Protein AF-X0UIT4-F1 (afdb_monomer)

Radius of gyration: 17.47 Å; Cα contacts (8 Å, |Δi|>4): 47; chains: 1; bounding box: 40×30×47 Å

Foldseek 3Di:
DVVVVVVVVVVVVVVVVLVVQLVVLVVCCVVVVPDSVCSCVPVSVCVVCVVLVVQLCCCCPPVVHNVSSVCSVVVVVVVVVVVQVVVQVVVVPHRPVVVDDPVCVVVVVVVVVVVVVVVVVVVVD

InterPro domains:
  IPR004837 Sodium/calcium exchanger membrane region [PF01699] (4-121)
  IPR044880 NCX, central ion-binding domain superfamily [G3DSA:1.20.1420.30] (34-124)

Secondary structure (DSSP, 8-state):
-HHHHHHHHHHHHHHHHHHHHHHHHHHHHHHH---HHHIIIIIIHHHHHHHHHHHHHHHHHTS--HHHHHHHHHHHHHHHHHHHHHHHHHH-SS-HHHHS-GGGHHHHHHHHHHHHHHHHHHHT-

Organism: NCBI:txid412755

Mean predicted aligned error: 6.7 Å

Solvent-accessible surface area (backbone atoms only — not comparable to full-atom values): 6988 Å² total; per-residue (Å²): 112,72,65,60,52,53,51,52,52,52,52,52,48,51,54,53,50,53,55,50,51,55,53,48,42,52,54,48,20,71,75,66,75,46,54,62,66,56,37,49,62,50,55,48,45,48,64,67,43,47,62,56,51,52,51,32,50,41,23,45,75,74,66,65,31,61,67,58,22,50,49,51,57,57,47,50,55,55,50,56,54,48,50,52,55,49,49,26,63,72,68,68,78,55,59,62,77,76,72,53,63,76,81,51,52,61,60,54,51,52,51,52,52,54,50,50,51,56,53,50,58,62,71,74,109

pLDDT: mean 86.06, std 5.6, range 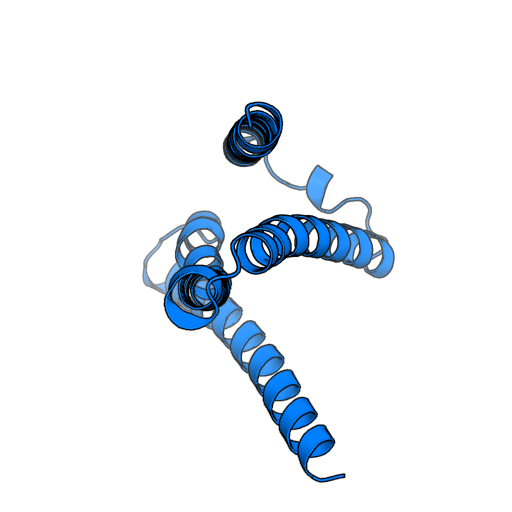[58.72, 94.94]

Sequence (125 aa):
MFVWLKFLICGASILYVGYRLSYYGDVISEKTNLSRGLIGFVFLSLATTLPEMVTSVSAITIVQSPDLAAGNIFGSIVMNIMFIALLDLIQGRGSLLHTIKTSHILYGGLGIIAMAIATFSIMLR

Structure (mmCIF, N/CA/C/O backbone):
data_AF-X0UIT4-F1
#
_entry.id   AF-X0UIT4-F1
#
loop_
_atom_site.group_PDB
_atom_site.id
_atom_site.type_symbol
_atom_site.label_atom_id
_atom_site.label_alt_id
_atom_site.label_comp_id
_atom_site.label_asym_id
_atom_site.label_entity_id
_atom_site.label_seq_id
_atom_site.pdbx_PDB_ins_code
_atom_site.Cartn_x
_atom_site.Cartn_y
_atom_site.Cartn_z
_atom_site.occupancy
_atom_site.B_iso_or_equiv
_atom_site.auth_seq_id
_atom_site.auth_comp_id
_atom_site.auth_asym_id
_atom_site.auth_atom_id
_atom_site.pdbx_PDB_model_num
ATOM 1 N N . MET A 1 1 ? -15.909 -6.807 -27.165 1.00 67.31 1 MET A N 1
ATOM 2 C CA . MET A 1 1 ? -16.983 -7.192 -26.218 1.00 67.31 1 MET A CA 1
ATOM 3 C C . MET A 1 1 ? -16.482 -8.132 -25.113 1.00 67.31 1 MET A C 1
ATOM 5 O O . MET A 1 1 ? -16.537 -7.760 -23.952 1.00 67.31 1 MET A O 1
ATOM 9 N N . PHE A 1 2 ? -15.925 -9.306 -25.445 1.00 84.25 2 PHE A N 1
ATOM 10 C CA . PHE A 1 2 ? -15.543 -10.341 -24.461 1.00 84.25 2 PHE A CA 1
ATOM 11 C C . PHE A 1 2 ? -14.431 -9.930 -23.473 1.00 84.25 2 PHE A C 1
ATOM 13 O O . PHE A 1 2 ? -14.434 -10.354 -22.322 1.00 84.25 2 PHE A O 1
ATOM 20 N N . VAL A 1 3 ? -13.488 -9.085 -23.907 1.00 91.81 3 VAL A N 1
ATOM 21 C CA . VAL A 1 3 ? -12.386 -8.584 -23.060 1.00 91.81 3 VAL A CA 1
ATOM 22 C C . VAL A 1 3 ? -12.897 -7.632 -21.978 1.00 91.81 3 VAL A C 1
ATOM 24 O O . VAL A 1 3 ? -12.528 -7.777 -20.820 1.00 91.81 3 VAL A O 1
ATOM 27 N N . TRP A 1 4 ? -13.808 -6.722 -22.331 1.00 92.94 4 TRP A N 1
ATOM 28 C CA . TRP A 1 4 ? -14.450 -5.815 -21.376 1.00 92.94 4 TRP A CA 1
ATOM 29 C C . TRP A 1 4 ? -15.239 -6.572 -20.308 1.00 92.94 4 TRP A C 1
ATOM 31 O O . TRP A 1 4 ? -15.170 -6.227 -19.134 1.00 92.94 4 TRP A O 1
ATOM 41 N N . LEU A 1 5 ? -15.925 -7.652 -20.694 1.00 93.88 5 LEU A N 1
ATOM 42 C CA . LEU A 1 5 ? -16.632 -8.504 -19.740 1.00 93.88 5 LEU A CA 1
ATOM 43 C C . LEU A 1 5 ? -15.664 -9.199 -18.769 1.00 93.88 5 LEU A C 1
ATOM 45 O O . LEU A 1 5 ? -15.893 -9.177 -17.564 1.00 93.88 5 LEU A O 1
ATOM 49 N N . LYS A 1 6 ? -14.554 -9.761 -19.271 1.00 92.31 6 LYS A N 1
ATOM 50 C CA . LYS A 1 6 ? -13.498 -10.345 -18.422 1.00 92.31 6 LYS A CA 1
ATOM 51 C C . LYS A 1 6 ? -12.908 -9.309 -17.461 1.00 92.31 6 LYS A C 1
ATOM 53 O O . LYS A 1 6 ? -12.743 -9.605 -16.283 1.00 92.31 6 LYS A O 1
ATOM 58 N N . PHE A 1 7 ? -12.651 -8.095 -17.947 1.00 85.81 7 PHE A N 1
ATOM 59 C CA . PHE A 1 7 ? -12.152 -6.989 -17.133 1.00 85.81 7 PHE A CA 1
ATOM 60 C C . PHE A 1 7 ? -13.124 -6.623 -16.002 1.00 85.81 7 PHE A C 1
ATOM 62 O O . PHE A 1 7 ? -12.710 -6.529 -14.849 1.00 85.81 7 PHE A O 1
ATOM 69 N N . LEU A 1 8 ? -14.422 -6.502 -16.304 1.00 92.94 8 LEU A N 1
ATOM 70 C CA . LEU A 1 8 ? -15.456 -6.231 -15.299 1.00 92.94 8 LEU A CA 1
ATOM 71 C C . LEU A 1 8 ? -15.551 -7.342 -14.249 1.00 92.94 8 LEU A C 1
ATOM 73 O O . LEU A 1 8 ? -15.655 -7.044 -13.061 1.00 92.94 8 LEU A O 1
ATOM 77 N N . ILE A 1 9 ? -15.468 -8.611 -14.660 1.00 94.94 9 ILE A N 1
ATOM 78 C CA . ILE A 1 9 ? -15.478 -9.752 -13.733 1.00 94.94 9 ILE A CA 1
ATOM 79 C C . ILE A 1 9 ? -14.254 -9.711 -12.812 1.00 94.94 9 ILE A C 1
ATOM 81 O O . ILE A 1 9 ? -14.400 -9.878 -11.601 1.00 94.94 9 ILE A O 1
ATOM 85 N N . CYS A 1 10 ? -13.060 -9.448 -13.349 1.00 88.19 10 CYS A N 1
ATOM 86 C CA . CYS A 1 10 ? -11.851 -9.306 -12.538 1.00 88.19 10 CYS A CA 1
ATOM 87 C C . CYS A 1 10 ? -11.974 -8.140 -11.549 1.00 88.19 10 CYS A C 1
ATOM 89 O O . CYS A 1 10 ? -11.711 -8.327 -10.363 1.00 88.19 10 CYS A O 1
ATOM 91 N N . GLY A 1 11 ? -12.443 -6.974 -12.004 1.00 86.75 11 GLY A N 1
ATOM 92 C CA . GLY A 1 11 ? -12.664 -5.809 -11.146 1.00 86.75 11 GLY A CA 1
ATOM 93 C C . GLY A 1 11 ? -13.656 -6.091 -10.015 1.00 86.75 11 GLY A C 1
ATOM 94 O O . GLY A 1 11 ? -13.345 -5.859 -8.849 1.00 86.75 11 GLY A O 1
ATOM 95 N N . ALA A 1 12 ? -14.815 -6.674 -10.333 1.00 91.06 12 ALA A N 1
ATOM 96 C CA . ALA A 1 12 ? -15.811 -7.068 -9.335 1.00 91.06 12 ALA A CA 1
ATOM 97 C C . ALA A 1 12 ? -15.251 -8.085 -8.325 1.00 91.06 12 ALA A C 1
ATOM 99 O O . ALA A 1 12 ? -15.512 -7.982 -7.126 1.00 91.06 12 ALA A O 1
ATOM 100 N N . SER A 1 13 ? -14.440 -9.035 -8.796 1.00 90.50 13 SER A N 1
ATOM 101 C CA . SER A 1 13 ? -13.799 -10.032 -7.934 1.00 90.50 13 SER A CA 1
ATOM 102 C C . SER A 1 13 ? -12.807 -9.387 -6.964 1.00 90.50 13 SER A C 1
ATOM 104 O O . SER A 1 13 ? -12.819 -9.721 -5.782 1.00 90.50 13 SER A O 1
ATOM 106 N N . ILE A 1 14 ? -11.995 -8.431 -7.429 1.00 87.19 14 ILE A N 1
ATOM 107 C CA . ILE A 1 14 ? -11.044 -7.689 -6.583 1.00 87.19 14 ILE A CA 1
ATOM 108 C C . ILE A 1 14 ? -11.790 -6.921 -5.488 1.00 87.19 14 ILE A C 1
ATOM 110 O O . ILE A 1 14 ? -11.408 -7.004 -4.322 1.00 87.19 14 ILE A O 1
ATOM 114 N N . LEU A 1 15 ? -12.886 -6.237 -5.836 1.00 86.12 15 LEU A N 1
ATOM 115 C CA . LEU A 1 15 ? -13.711 -5.518 -4.860 1.00 86.12 15 LEU A CA 1
ATOM 116 C C . LEU A 1 15 ? -14.289 -6.464 -3.798 1.00 86.12 15 LEU A C 1
ATOM 118 O O . LEU A 1 15 ? -14.200 -6.189 -2.600 1.00 86.12 15 LEU A O 1
ATOM 122 N N . TYR A 1 16 ? -14.840 -7.602 -4.225 1.00 90.19 16 TYR A N 1
ATOM 123 C CA . TYR A 1 16 ? -15.407 -8.597 -3.316 1.00 90.19 16 TYR A CA 1
ATOM 124 C C . TYR A 1 16 ? -14.351 -9.208 -2.384 1.00 90.19 16 TYR A C 1
ATOM 126 O O . TYR A 1 16 ? -14.567 -9.311 -1.173 1.00 90.19 16 TYR A O 1
ATOM 134 N N . VAL A 1 17 ? -13.194 -9.590 -2.931 1.00 89.31 17 VAL A N 1
ATOM 135 C CA . VAL A 1 17 ? -12.082 -10.148 -2.151 1.00 89.31 17 VAL A CA 1
ATOM 136 C C . VAL A 1 17 ? -11.541 -9.111 -1.171 1.00 89.31 17 VAL A C 1
ATOM 138 O O . VAL A 1 17 ? -11.342 -9.450 -0.007 1.00 89.31 17 VAL A O 1
ATOM 141 N N . GLY A 1 18 ? -11.382 -7.853 -1.593 1.00 85.25 18 GLY A N 1
ATOM 142 C CA . GLY A 1 18 ? -10.949 -6.758 -0.722 1.00 85.25 18 GLY A CA 1
ATOM 143 C C . GLY A 1 18 ? -11.873 -6.571 0.483 1.00 85.25 18 GLY A C 1
ATOM 144 O O . GLY A 1 18 ? -11.404 -6.522 1.619 1.00 85.25 18 GLY A O 1
ATOM 145 N N . TYR A 1 19 ? -13.192 -6.576 0.266 1.00 87.69 19 TYR A N 1
ATOM 146 C CA . TYR A 1 19 ? -14.173 -6.520 1.355 1.00 87.69 19 TYR A CA 1
ATOM 147 C C . TYR A 1 19 ? -14.044 -7.706 2.327 1.00 87.69 19 TYR A C 1
ATOM 149 O O . TYR A 1 19 ? -13.998 -7.521 3.547 1.00 87.69 19 TYR A O 1
ATOM 157 N N . ARG A 1 20 ? -13.957 -8.935 1.799 1.00 90.00 20 ARG A N 1
ATOM 158 C CA . ARG A 1 20 ? -13.819 -10.147 2.625 1.00 90.00 20 ARG A CA 1
ATOM 159 C C . ARG A 1 20 ? -12.514 -10.159 3.413 1.00 90.00 20 ARG A C 1
ATOM 161 O O . ARG A 1 20 ? -12.504 -10.639 4.542 1.00 90.00 20 ARG A O 1
ATOM 168 N N . LEU A 1 21 ? -11.437 -9.638 2.837 1.00 87.31 21 LEU A N 1
ATOM 169 C CA . LEU A 1 21 ? -10.127 -9.585 3.469 1.00 87.31 21 LEU A CA 1
ATOM 170 C C . LEU A 1 21 ? -10.138 -8.686 4.711 1.00 87.31 21 LEU A C 1
ATOM 172 O O . LEU A 1 21 ? -9.679 -9.119 5.768 1.00 87.31 21 LEU A O 1
ATOM 176 N N . SER A 1 22 ? -10.745 -7.499 4.620 1.00 87.00 22 SER A N 1
ATOM 177 C CA . SER A 1 22 ? -10.947 -6.622 5.782 1.00 87.00 22 SER A CA 1
ATOM 178 C C . SER A 1 22 ? -11.799 -7.296 6.861 1.00 87.00 22 SER A C 1
ATOM 180 O O . SER A 1 22 ? -11.424 -7.291 8.031 1.00 87.00 22 SER A O 1
ATOM 182 N N . TYR A 1 23 ? -12.894 -7.960 6.466 1.00 88.19 23 TYR A N 1
ATOM 183 C CA . TYR A 1 23 ? -13.751 -8.700 7.399 1.00 88.19 23 TYR A CA 1
ATOM 184 C C . TYR A 1 23 ? -12.994 -9.815 8.135 1.00 88.19 23 TYR A C 1
ATOM 186 O O . TYR A 1 23 ? -13.106 -9.956 9.351 1.00 88.19 23 TYR A O 1
ATOM 194 N N . TYR A 1 24 ? -12.193 -10.609 7.421 1.00 88.56 24 TYR A N 1
ATOM 195 C CA . TYR A 1 24 ? -11.384 -11.644 8.062 1.00 88.56 24 TYR A CA 1
ATOM 196 C C . TYR A 1 24 ? -10.296 -11.057 8.959 1.00 88.56 24 TYR A C 1
ATOM 198 O O . TYR A 1 24 ? -10.004 -11.650 9.995 1.00 88.56 24 TYR A O 1
ATOM 206 N N . GLY A 1 25 ? -9.736 -9.897 8.609 1.00 86.94 25 GLY A N 1
ATOM 207 C CA . GLY A 1 25 ? -8.825 -9.163 9.482 1.00 86.94 25 GLY A CA 1
ATOM 208 C C . GLY A 1 25 ? -9.456 -8.853 10.842 1.00 86.94 25 GLY A C 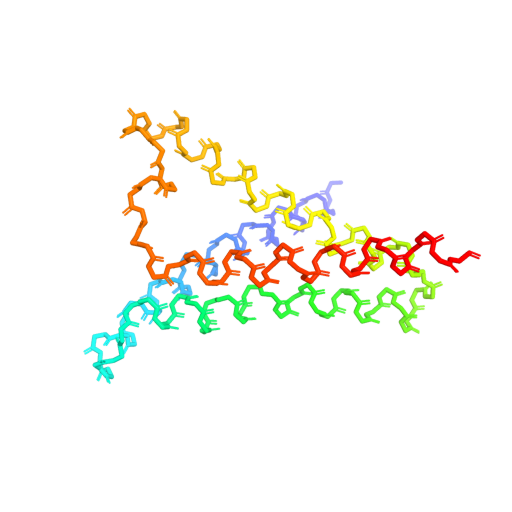1
ATOM 209 O O . GLY A 1 25 ? -8.859 -9.148 11.880 1.00 86.94 25 GLY A O 1
ATOM 210 N N . ASP A 1 26 ? -10.694 -8.358 10.851 1.00 86.44 26 ASP A N 1
ATOM 211 C CA . ASP A 1 26 ? -11.431 -8.101 12.093 1.00 86.44 26 ASP A CA 1
ATOM 212 C C . ASP A 1 26 ? -11.677 -9.387 12.897 1.00 86.44 26 ASP A C 1
ATOM 214 O O . ASP A 1 26 ? -11.408 -9.429 14.099 1.00 86.44 26 ASP A O 1
ATOM 218 N N . VAL A 1 27 ? -12.093 -10.473 12.236 1.00 88.88 27 VAL A N 1
ATOM 219 C CA . VAL A 1 27 ? -12.302 -11.778 12.895 1.00 88.88 27 VAL A CA 1
ATOM 220 C C . VAL A 1 27 ? -11.002 -12.324 13.498 1.00 88.88 27 VAL A C 1
ATOM 222 O O . VAL A 1 27 ? -11.016 -12.904 14.586 1.00 88.88 27 VAL A O 1
ATOM 225 N N . ILE A 1 28 ? -9.866 -12.153 12.815 1.00 88.06 28 ILE A N 1
ATOM 226 C CA . ILE A 1 28 ? -8.555 -12.560 13.336 1.00 88.06 28 ILE A CA 1
ATOM 227 C C . ILE A 1 28 ? -8.197 -11.716 14.562 1.00 88.06 28 ILE A C 1
ATOM 229 O O . ILE A 1 28 ? -7.727 -12.283 15.549 1.00 88.06 28 ILE A O 1
ATOM 233 N N . SER A 1 29 ? -8.462 -10.405 14.541 1.00 89.00 29 SER A N 1
ATOM 234 C CA . SER A 1 29 ? -8.235 -9.508 15.686 1.00 89.00 29 SER A CA 1
ATOM 235 C C . SER A 1 29 ? -8.940 -10.021 16.935 1.00 89.00 29 SER A C 1
ATOM 237 O O . SER A 1 29 ? -8.321 -10.163 17.988 1.00 89.00 29 SER A O 1
ATOM 239 N N . GLU A 1 30 ? -10.217 -10.371 16.790 1.00 88.69 30 GLU A N 1
ATOM 240 C CA . GLU A 1 30 ? -11.060 -10.836 17.891 1.00 88.69 30 GLU A CA 1
ATOM 241 C C . GLU A 1 30 ? -10.616 -12.196 18.434 1.00 88.69 30 GLU A C 1
ATOM 243 O O . GLU A 1 30 ? -10.630 -12.413 19.643 1.00 88.69 30 GLU A O 1
ATOM 248 N N . LYS A 1 31 ? -10.171 -13.108 17.562 1.00 90.38 31 LYS A N 1
ATOM 249 C CA . LYS A 1 31 ? -9.751 -14.456 17.977 1.00 90.38 31 LYS A CA 1
ATOM 250 C C . LYS A 1 31 ? -8.337 -14.524 18.549 1.00 90.38 31 LYS A C 1
ATOM 252 O O . LYS A 1 31 ? -8.047 -15.436 19.317 1.00 90.38 31 LYS A O 1
ATOM 257 N N . THR A 1 32 ? -7.450 -13.613 18.155 1.00 87.12 32 THR A N 1
ATOM 258 C CA . THR A 1 32 ? -6.018 -13.664 18.511 1.00 87.12 32 THR A CA 1
ATOM 259 C C . THR A 1 32 ? -5.606 -12.621 19.550 1.00 87.12 32 THR A C 1
ATOM 261 O O . THR A 1 32 ? -4.444 -12.602 19.948 1.00 87.12 32 THR A O 1
ATOM 264 N N . ASN A 1 33 ? -6.528 -11.754 19.995 1.00 85.38 33 ASN A N 1
ATOM 265 C CA . ASN A 1 33 ? -6.246 -10.569 20.821 1.00 85.38 33 ASN A CA 1
ATOM 266 C C . ASN A 1 33 ? -5.218 -9.594 20.204 1.00 85.38 33 ASN A C 1
ATOM 268 O O . ASN A 1 33 ? -4.722 -8.693 20.882 1.00 85.38 33 ASN A O 1
ATOM 272 N N . LEU A 1 34 ? -4.897 -9.735 18.913 1.00 86.50 34 LEU A N 1
ATOM 273 C CA . LEU A 1 34 ? -4.089 -8.757 18.189 1.00 86.50 34 LEU A CA 1
ATOM 274 C C . LEU A 1 34 ? -4.902 -7.483 17.970 1.00 86.50 34 LEU A C 1
ATOM 276 O O . LEU A 1 34 ? -6.098 -7.537 17.686 1.00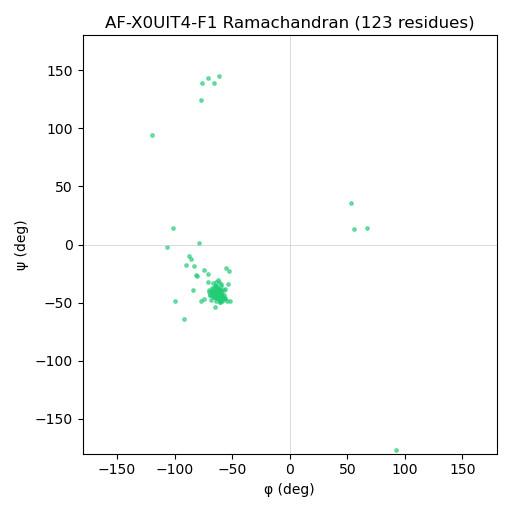 86.50 34 LEU A O 1
ATOM 280 N N . SER A 1 35 ? -4.253 -6.320 18.051 1.00 84.75 35 SER A N 1
ATOM 281 C CA . SER A 1 35 ? -4.942 -5.054 17.805 1.00 84.75 35 SER A CA 1
ATOM 282 C C . SER A 1 35 ? -5.386 -4.949 16.341 1.00 84.75 35 SER A C 1
ATOM 284 O O . SER A 1 35 ? -4.627 -5.270 15.423 1.00 84.75 35 SER A O 1
ATOM 286 N N . ARG A 1 36 ? -6.599 -4.427 16.105 1.00 82.44 36 ARG A N 1
ATOM 287 C CA . ARG A 1 36 ? -7.099 -4.138 14.746 1.00 82.44 36 ARG A CA 1
ATOM 288 C C . ARG A 1 36 ? -6.129 -3.251 13.959 1.00 82.44 36 ARG A C 1
ATOM 290 O O . ARG A 1 36 ? -5.959 -3.433 12.761 1.00 82.44 36 ARG A O 1
ATOM 297 N N . GLY A 1 37 ? -5.436 -2.341 14.651 1.00 77.94 37 GLY A N 1
ATOM 298 C CA . GLY A 1 37 ? -4.391 -1.497 14.071 1.00 77.94 37 GLY A CA 1
ATOM 299 C C . GLY A 1 37 ? -3.187 -2.285 13.547 1.00 77.94 37 GLY A C 1
ATOM 300 O O . GLY A 1 37 ? -2.727 -1.997 12.449 1.00 77.94 37 GLY A O 1
ATOM 301 N N . LEU A 1 38 ? -2.707 -3.301 14.276 1.00 81.19 38 LEU A N 1
ATOM 302 C CA . LEU A 1 38 ? -1.640 -4.189 13.793 1.00 81.19 38 LEU A CA 1
ATOM 303 C C . LEU A 1 38 ? -2.100 -5.036 12.608 1.00 81.19 38 LEU A C 1
ATOM 305 O O . LEU A 1 38 ? -1.340 -5.213 11.661 1.00 81.19 38 LEU A O 1
ATOM 309 N N . ILE A 1 39 ? -3.336 -5.538 12.638 1.00 85.50 39 ILE A N 1
ATOM 310 C CA . ILE A 1 39 ? -3.866 -6.337 11.529 1.00 85.50 39 ILE A CA 1
ATOM 311 C C . ILE A 1 39 ? -4.040 -5.498 10.269 1.00 85.50 39 ILE A C 1
ATOM 313 O O . ILE A 1 39 ? -3.602 -5.920 9.20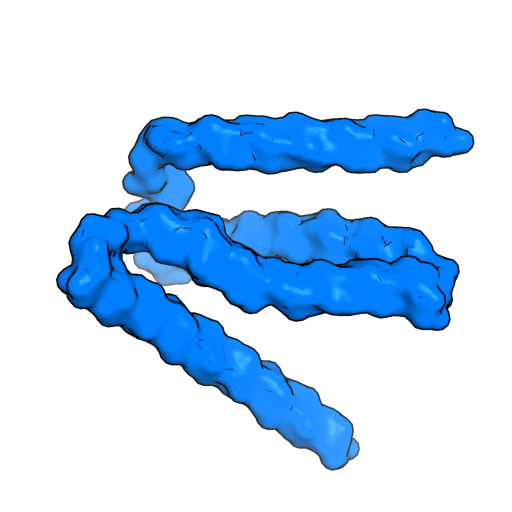0 1.00 85.50 39 ILE A O 1
ATOM 317 N N . GLY A 1 40 ? -4.599 -4.297 10.401 1.00 81.06 40 GLY A N 1
ATOM 318 C CA . GLY A 1 40 ? -4.688 -3.344 9.302 1.00 81.06 40 GLY A CA 1
ATOM 319 C C . GLY A 1 40 ? -3.305 -2.959 8.776 1.00 81.06 40 GLY A C 1
ATOM 320 O O . GLY A 1 40 ? -3.046 -3.053 7.582 1.00 81.06 40 GLY A O 1
ATOM 321 N N . PHE A 1 41 ? -2.385 -2.580 9.664 1.00 77.44 41 PHE A N 1
ATOM 322 C CA . PHE A 1 41 ? -1.074 -2.087 9.254 1.00 77.44 41 PHE A CA 1
ATOM 323 C C . PHE A 1 41 ? -0.180 -3.170 8.645 1.00 77.44 41 PHE A C 1
ATOM 325 O O . PHE A 1 41 ? 0.456 -2.911 7.631 1.00 77.44 41 PHE A O 1
ATOM 332 N N . VAL A 1 42 ? -0.122 -4.364 9.234 1.00 82.50 42 VAL A N 1
ATOM 333 C CA . VAL A 1 42 ? 0.786 -5.429 8.787 1.00 82.50 42 VAL A CA 1
ATOM 334 C C . VAL A 1 42 ? 0.095 -6.319 7.768 1.00 82.50 42 VAL A C 1
ATOM 336 O O . VAL A 1 42 ? 0.502 -6.366 6.615 1.00 82.50 42 VAL A O 1
ATOM 339 N N . PHE A 1 43 ? -0.959 -7.025 8.167 1.00 84.75 43 PHE A N 1
ATOM 340 C CA . PHE A 1 43 ? -1.529 -8.087 7.338 1.00 84.75 43 PHE A CA 1
ATOM 341 C C . PHE A 1 43 ? -2.325 -7.541 6.158 1.00 84.75 43 PHE A C 1
ATOM 343 O O . PHE A 1 43 ? -2.131 -8.008 5.036 1.00 84.75 43 PHE A O 1
ATOM 350 N N . LEU A 1 44 ? -3.195 -6.554 6.392 1.00 85.56 44 LEU A N 1
ATOM 351 C CA . LEU A 1 44 ? -4.006 -5.981 5.322 1.00 85.56 44 LEU A CA 1
ATOM 352 C C . LEU A 1 44 ? -3.124 -5.208 4.338 1.00 85.56 44 LEU A C 1
ATOM 354 O O . LEU A 1 44 ? -3.205 -5.487 3.145 1.00 85.56 44 LEU A O 1
ATOM 358 N N . SER A 1 45 ? -2.222 -4.343 4.823 1.00 82.94 45 SER A N 1
ATOM 359 C CA . SER A 1 45 ? -1.290 -3.625 3.940 1.00 82.94 45 SER A CA 1
ATOM 360 C C . SER A 1 45 ? -0.400 -4.570 3.137 1.00 82.94 45 SER A C 1
ATOM 362 O O . SER A 1 45 ? -0.220 -4.343 1.944 1.00 82.94 45 SER A O 1
ATOM 364 N N . LEU A 1 46 ? 0.139 -5.641 3.741 1.00 85.94 46 LEU A N 1
ATOM 365 C CA . LEU A 1 4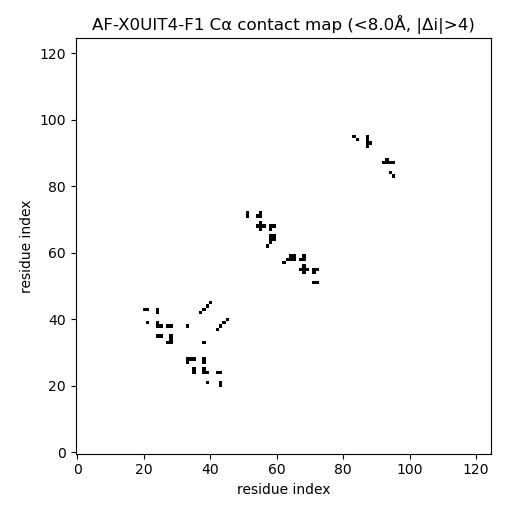6 ? 0.924 -6.645 3.006 1.00 85.94 46 LEU A CA 1
ATOM 366 C C . LEU A 1 46 ? 0.080 -7.332 1.932 1.00 85.94 46 LEU A C 1
ATOM 368 O O . LEU A 1 46 ? 0.515 -7.470 0.792 1.00 85.94 46 LEU A O 1
ATOM 372 N N . ALA A 1 47 ? -1.138 -7.744 2.275 1.00 84.88 47 ALA A N 1
ATOM 373 C CA . ALA A 1 47 ? -2.024 -8.421 1.340 1.00 84.88 47 ALA A CA 1
ATOM 374 C C . ALA A 1 47 ? -2.428 -7.530 0.153 1.00 84.88 47 ALA A C 1
ATOM 376 O O . ALA A 1 47 ? -2.519 -8.028 -0.969 1.00 84.88 47 ALA A O 1
ATOM 377 N N . THR A 1 48 ? -2.620 -6.226 0.365 1.00 84.19 48 THR A N 1
ATOM 378 C CA . THR A 1 48 ? -2.965 -5.282 -0.711 1.00 84.19 48 THR A CA 1
ATOM 379 C C . THR A 1 48 ? -1.759 -4.813 -1.523 1.00 84.19 48 THR A C 1
ATOM 381 O O . THR A 1 48 ? -1.926 -4.482 -2.692 1.00 84.19 48 THR A O 1
ATOM 384 N N . THR A 1 49 ? -0.550 -4.818 -0.953 1.00 87.12 49 THR A N 1
ATOM 385 C CA . THR A 1 49 ? 0.690 -4.433 -1.663 1.00 87.12 49 THR A CA 1
ATOM 386 C C . THR A 1 49 ? 1.386 -5.600 -2.358 1.00 87.12 49 THR A C 1
ATOM 388 O O . THR A 1 49 ? 2.176 -5.379 -3.271 1.00 87.12 49 THR A O 1
ATOM 391 N N . LEU A 1 50 ? 1.074 -6.851 -2.007 1.00 86.50 50 LEU A N 1
ATOM 392 C CA . LEU A 1 50 ? 1.577 -8.044 -2.701 1.00 86.50 50 LEU A CA 1
ATOM 393 C C . LEU A 1 50 ? 1.343 -7.999 -4.226 1.00 86.50 50 LEU A C 1
ATOM 395 O O . LEU A 1 50 ? 2.301 -8.222 -4.970 1.00 86.50 50 LEU A O 1
ATOM 399 N N . PRO A 1 51 ? 0.132 -7.677 -4.726 1.00 83.88 51 PRO A N 1
ATOM 400 C CA . PRO A 1 51 ? -0.096 -7.491 -6.156 1.00 83.88 51 PRO A CA 1
ATOM 401 C C . PRO A 1 51 ? 0.806 -6.416 -6.770 1.00 83.88 51 PRO A C 1
ATOM 403 O O . PRO A 1 51 ? 1.385 -6.646 -7.828 1.00 83.88 51 PRO A O 1
ATOM 406 N N . GLU A 1 52 ? 0.974 -5.277 -6.093 1.00 86.12 52 GLU A N 1
ATOM 407 C CA . GLU A 1 52 ? 1.835 -4.182 -6.557 1.00 86.12 52 GLU A CA 1
ATOM 408 C C . GLU A 1 52 ? 3.312 -4.580 -6.596 1.00 86.12 52 GLU A C 1
ATOM 410 O O . GLU A 1 52 ? 4.055 -4.177 -7.493 1.00 86.12 52 GLU A O 1
ATOM 415 N N . MET A 1 53 ? 3.747 -5.399 -5.639 1.00 88.12 53 MET A N 1
ATOM 416 C CA . MET A 1 53 ? 5.095 -5.950 -5.620 1.00 88.12 53 MET A CA 1
ATOM 417 C C . MET A 1 53 ? 5.312 -6.855 -6.834 1.00 88.12 53 MET A C 1
ATOM 419 O O . MET A 1 53 ? 6.313 -6.714 -7.535 1.00 88.12 53 MET A O 1
ATOM 423 N N . VAL A 1 54 ? 4.359 -7.744 -7.128 1.00 89.25 54 VAL A N 1
ATOM 424 C CA . VAL A 1 54 ? 4.428 -8.642 -8.289 1.00 89.25 54 VAL A CA 1
ATOM 425 C C . VAL A 1 54 ? 4.446 -7.851 -9.598 1.00 89.25 54 VAL A C 1
ATOM 427 O O . VAL A 1 54 ? 5.270 -8.145 -10.468 1.00 89.25 54 VAL A O 1
ATOM 430 N N . THR A 1 55 ? 3.598 -6.828 -9.747 1.00 87.38 55 THR A N 1
ATOM 431 C CA . THR A 1 55 ? 3.580 -6.003 -10.966 1.00 87.38 55 THR A CA 1
ATOM 432 C C . THR A 1 55 ? 4.868 -5.202 -11.126 1.00 87.38 55 THR A C 1
ATOM 434 O O . THR A 1 55 ? 5.421 -5.172 -12.224 1.00 87.38 55 THR A O 1
ATOM 437 N N . SER A 1 56 ? 5.400 -4.630 -10.045 1.00 88.75 56 SER A N 1
ATOM 438 C CA . SER A 1 56 ? 6.663 -3.880 -10.072 1.00 88.75 56 SER A CA 1
ATOM 439 C C . SER A 1 56 ? 7.852 -4.782 -10.422 1.00 88.75 56 SER A C 1
ATOM 441 O O . SER A 1 56 ? 8.662 -4.437 -11.283 1.00 88.75 56 SER A O 1
ATOM 443 N N . VAL A 1 57 ? 7.934 -5.980 -9.830 1.00 90.94 57 VAL A N 1
ATOM 444 C CA . VAL A 1 57 ? 8.980 -6.969 -10.151 1.00 90.94 57 VAL A CA 1
ATOM 445 C C . VAL A 1 57 ? 8.860 -7.443 -11.597 1.00 90.94 57 VAL A C 1
ATOM 447 O O . VAL A 1 57 ? 9.866 -7.523 -12.303 1.00 90.94 57 VAL A O 1
ATOM 450 N N . SER A 1 58 ? 7.646 -7.724 -12.071 1.00 90.06 58 SER A N 1
ATOM 451 C CA . SER A 1 58 ? 7.408 -8.122 -13.462 1.00 90.06 58 SER A CA 1
ATOM 452 C C . SER A 1 58 ? 7.780 -7.011 -14.447 1.00 90.06 58 SER A C 1
ATOM 454 O O . SER A 1 58 ? 8.330 -7.300 -15.510 1.00 90.06 58 SER A O 1
ATOM 456 N N . ALA A 1 59 ? 7.506 -5.747 -14.111 1.00 91.12 59 ALA A N 1
ATOM 457 C CA . ALA A 1 59 ? 7.856 -4.603 -14.949 1.00 91.12 59 ALA A CA 1
ATOM 458 C C . ALA A 1 59 ? 9.377 -4.481 -15.143 1.00 91.12 59 ALA A C 1
ATOM 460 O O . ALA A 1 59 ? 9.844 -4.201 -16.246 1.00 91.12 59 ALA A O 1
ATOM 461 N N . ILE A 1 60 ? 10.155 -4.768 -14.098 1.00 91.00 60 ILE A N 1
ATOM 462 C CA . ILE A 1 60 ? 11.621 -4.734 -14.155 1.00 91.00 60 ILE A CA 1
ATOM 463 C C . ILE A 1 60 ? 12.179 -5.976 -14.859 1.00 91.00 60 ILE A C 1
ATOM 465 O O . ILE A 1 60 ? 13.029 -5.858 -15.737 1.00 91.00 60 ILE A O 1
ATOM 469 N N . THR A 1 61 ? 11.719 -7.169 -14.479 1.00 90.69 61 THR A N 1
ATOM 470 C CA . THR A 1 61 ? 12.351 -8.435 -14.894 1.00 90.69 61 THR A CA 1
ATOM 471 C C . THR A 1 61 ? 11.893 -8.927 -16.263 1.00 90.69 61 THR A C 1
ATOM 473 O O . THR A 1 61 ? 12.710 -9.423 -17.032 1.00 90.69 61 THR A O 1
ATOM 476 N N . ILE A 1 62 ? 10.604 -8.783 -16.579 1.00 91.56 62 ILE A N 1
ATOM 477 C CA . ILE A 1 62 ? 10.004 -9.314 -17.810 1.00 91.56 62 ILE A CA 1
ATOM 478 C C . ILE A 1 62 ? 9.864 -8.208 -18.853 1.00 91.56 62 ILE A C 1
ATOM 480 O O . ILE A 1 62 ? 10.254 -8.388 -20.002 1.00 91.56 62 ILE A O 1
ATOM 484 N N . VAL A 1 63 ? 9.310 -7.059 -18.456 1.00 90.44 63 VAL A N 1
ATOM 485 C CA . VAL A 1 63 ? 9.023 -5.946 -19.380 1.00 90.44 63 VAL A CA 1
ATOM 486 C C . VAL A 1 63 ? 10.260 -5.073 -19.623 1.00 90.44 63 VAL A C 1
ATOM 488 O O . VAL A 1 63 ? 10.304 -4.343 -20.607 1.00 90.44 63 VAL A O 1
ATOM 491 N N . GLN A 1 64 ? 11.272 -5.161 -18.751 1.00 90.06 64 GLN A N 1
ATOM 492 C CA . GLN A 1 64 ? 12.494 -4.349 -18.801 1.00 90.06 64 GLN A CA 1
ATOM 493 C C . GLN A 1 64 ? 12.213 -2.838 -18.856 1.00 90.06 64 GLN A C 1
ATOM 495 O O . GLN A 1 64 ? 12.941 -2.076 -19.489 1.00 90.06 64 GLN A O 1
ATOM 500 N N . SER A 1 65 ? 11.156 -2.395 -18.167 1.00 91.56 65 SER A N 1
ATOM 501 C CA . SER A 1 65 ? 10.758 -0.989 -18.084 1.00 91.56 65 SER A CA 1
ATOM 502 C C . SER A 1 65 ? 10.790 -0.510 -16.628 1.00 91.56 65 SER A C 1
ATOM 504 O O . SER A 1 65 ? 9.812 -0.677 -15.890 1.00 91.56 65 SER A O 1
ATOM 506 N N . PRO A 1 66 ? 11.906 0.103 -16.191 1.00 87.12 66 PRO A N 1
ATOM 507 C CA . PRO A 1 66 ? 11.998 0.735 -14.876 1.00 87.12 66 PRO A CA 1
ATOM 508 C C . PRO A 1 66 ? 10.974 1.861 -14.688 1.00 87.12 66 PRO A C 1
ATOM 510 O O . PRO A 1 66 ? 10.438 2.017 -13.594 1.00 87.12 66 PRO A O 1
ATOM 513 N N . ASP A 1 67 ? 10.648 2.594 -15.758 1.00 89.00 67 ASP A N 1
ATOM 514 C CA . ASP A 1 67 ? 9.669 3.687 -15.721 1.00 89.00 67 ASP A CA 1
ATOM 515 C C . ASP A 1 67 ? 8.260 3.178 -15.394 1.00 89.00 67 ASP A C 1
ATOM 517 O O . ASP A 1 67 ? 7.524 3.820 -14.646 1.00 89.00 67 ASP A O 1
ATOM 521 N N . LEU A 1 68 ? 7.895 1.988 -15.886 1.00 87.12 68 LEU A N 1
ATOM 522 C CA . LEU A 1 68 ? 6.620 1.354 -15.553 1.00 87.12 68 LEU A CA 1
ATOM 523 C C . LEU A 1 68 ? 6.561 0.946 -14.074 1.00 87.12 68 LEU A C 1
ATOM 525 O O . LEU A 1 68 ? 5.537 1.142 -13.420 1.00 87.12 68 LEU A O 1
ATOM 529 N N . ALA A 1 69 ? 7.658 0.410 -13.533 1.00 87.19 69 ALA A N 1
ATOM 530 C CA . ALA A 1 69 ? 7.746 0.056 -12.118 1.00 87.19 69 ALA A CA 1
ATOM 531 C C . ALA A 1 69 ? 7.673 1.301 -11.218 1.00 87.19 69 ALA A C 1
ATOM 533 O O . ALA A 1 69 ? 6.921 1.315 -10.243 1.00 87.19 69 ALA A O 1
ATOM 534 N N . ALA A 1 70 ? 8.393 2.367 -11.580 1.00 88.38 70 ALA A N 1
ATOM 535 C CA . ALA A 1 70 ? 8.326 3.649 -10.887 1.00 88.38 70 ALA A CA 1
ATOM 536 C C . ALA A 1 70 ? 6.902 4.228 -10.939 1.00 88.38 70 ALA A C 1
ATOM 538 O O . ALA A 1 70 ? 6.340 4.577 -9.900 1.00 88.38 70 ALA A O 1
ATOM 539 N N . GLY A 1 71 ? 6.283 4.255 -12.122 1.00 88.00 71 GLY A N 1
ATOM 540 C CA . GLY A 1 71 ? 4.912 4.729 -12.310 1.00 88.00 71 GLY A CA 1
ATOM 541 C C . GLY A 1 71 ? 3.888 3.970 -11.461 1.00 88.00 71 GLY A C 1
ATOM 542 O O . GLY A 1 71 ? 2.995 4.594 -10.891 1.00 88.00 71 GLY A O 1
ATOM 543 N N . ASN A 1 72 ? 4.044 2.651 -11.309 1.00 88.81 72 ASN A N 1
ATOM 544 C CA . ASN A 1 72 ? 3.188 1.839 -10.442 1.00 88.81 72 ASN A CA 1
ATOM 545 C C . ASN A 1 72 ? 3.317 2.239 -8.961 1.00 88.81 72 ASN A C 1
ATOM 547 O O . ASN A 1 72 ? 2.305 2.476 -8.302 1.00 88.81 72 ASN A O 1
ATOM 551 N N . ILE A 1 73 ? 4.547 2.368 -8.451 1.00 86.88 73 ILE A N 1
ATOM 552 C CA . ILE A 1 73 ? 4.803 2.709 -7.040 1.00 86.88 73 ILE A CA 1
ATOM 553 C C . ILE A 1 73 ? 4.299 4.123 -6.718 1.00 86.88 73 ILE A C 1
ATOM 555 O O . ILE A 1 73 ? 3.505 4.308 -5.793 1.00 86.88 73 ILE A O 1
ATOM 559 N N . PHE A 1 74 ? 4.723 5.128 -7.492 1.00 89.31 74 PHE A N 1
ATOM 560 C CA 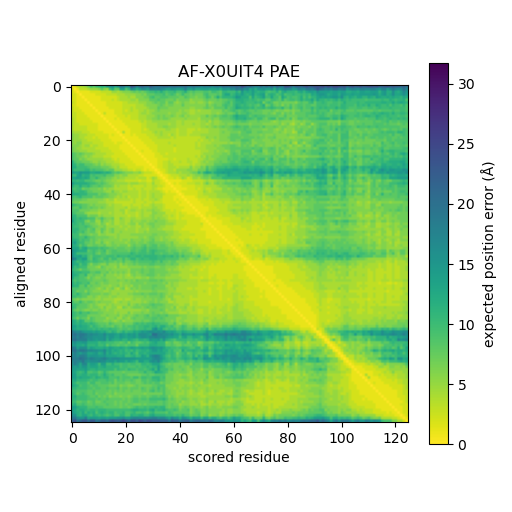. PHE A 1 74 ? 4.318 6.519 -7.259 1.00 89.31 74 PHE A CA 1
ATOM 561 C C . PHE A 1 74 ? 2.814 6.712 -7.482 1.00 89.31 74 PHE A C 1
ATOM 563 O O . PHE A 1 74 ? 2.148 7.382 -6.689 1.00 89.31 74 PHE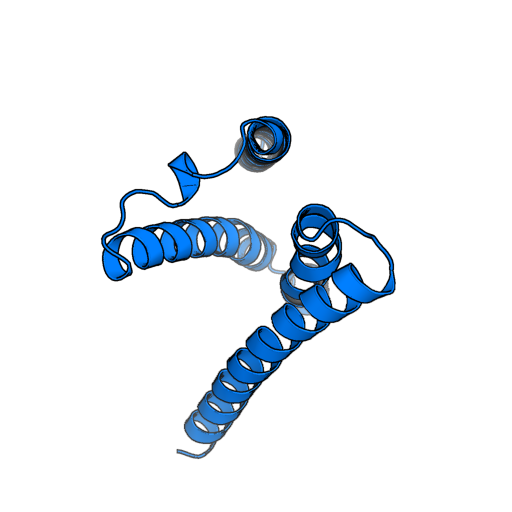 A O 1
ATOM 570 N N . GLY A 1 75 ? 2.269 6.088 -8.530 1.00 88.06 75 GLY A N 1
ATOM 571 C CA . GLY A 1 75 ? 0.847 6.132 -8.847 1.00 88.06 75 GLY A CA 1
ATOM 572 C C . GLY A 1 75 ? -0.017 5.542 -7.735 1.00 88.06 75 GLY A C 1
ATOM 573 O O . GLY A 1 75 ? -0.997 6.176 -7.345 1.00 88.06 75 GLY A O 1
ATOM 574 N N . SER A 1 76 ? 0.357 4.385 -7.174 1.00 88.50 76 SER A N 1
ATOM 575 C CA . SER A 1 76 ? -0.406 3.764 -6.081 1.00 88.50 76 SER A CA 1
ATOM 576 C C . SER A 1 76 ? -0.471 4.661 -4.842 1.00 88.50 76 SER A C 1
ATOM 578 O O . SER A 1 76 ? -1.547 4.861 -4.277 1.00 88.50 76 SER A O 1
ATOM 580 N N . ILE A 1 77 ? 0.641 5.293 -4.454 1.00 88.75 77 ILE A N 1
ATOM 581 C CA . ILE A 1 77 ? 0.669 6.202 -3.296 1.00 88.75 77 ILE A CA 1
ATOM 582 C C . ILE A 1 77 ? -0.282 7.385 -3.507 1.00 88.75 77 ILE A C 1
ATOM 584 O O . ILE A 1 77 ? -1.102 7.685 -2.635 1.00 88.75 77 ILE A O 1
ATOM 588 N N . VAL A 1 78 ? -0.213 8.028 -4.675 1.00 90.38 78 VAL A N 1
ATOM 589 C CA . VAL A 1 78 ? -1.087 9.161 -5.011 1.00 90.38 78 VAL A CA 1
ATOM 590 C C . VAL A 1 78 ? -2.557 8.734 -5.030 1.00 90.38 78 VAL A C 1
ATOM 592 O O . VAL A 1 78 ? -3.402 9.418 -4.448 1.00 90.38 78 VAL A O 1
ATOM 595 N N . MET A 1 79 ? -2.869 7.592 -5.645 1.00 91.00 79 MET A N 1
ATOM 596 C CA . MET A 1 79 ? -4.235 7.071 -5.721 1.00 91.00 79 MET A CA 1
ATOM 597 C C . MET A 1 79 ? -4.792 6.692 -4.347 1.00 91.00 79 MET A C 1
ATOM 599 O O . MET A 1 79 ? -5.939 7.022 -4.052 1.00 91.00 79 MET A O 1
ATOM 603 N N . ASN A 1 80 ? -3.991 6.074 -3.477 1.00 89.31 80 ASN A N 1
ATOM 604 C CA . ASN A 1 80 ? -4.407 5.724 -2.118 1.00 89.31 80 ASN A CA 1
ATOM 605 C C . ASN A 1 80 ? -4.749 6.967 -1.285 1.00 89.31 80 ASN A C 1
ATOM 607 O O . ASN A 1 80 ? -5.775 6.989 -0.602 1.00 89.31 80 ASN A O 1
ATOM 611 N N . ILE A 1 81 ? -3.945 8.031 -1.381 1.00 88.69 81 ILE A N 1
ATOM 612 C CA . ILE A 1 81 ? -4.234 9.300 -0.694 1.00 88.69 81 ILE A CA 1
ATOM 613 C C . ILE A 1 81 ? -5.492 9.956 -1.280 1.00 88.69 81 ILE A C 1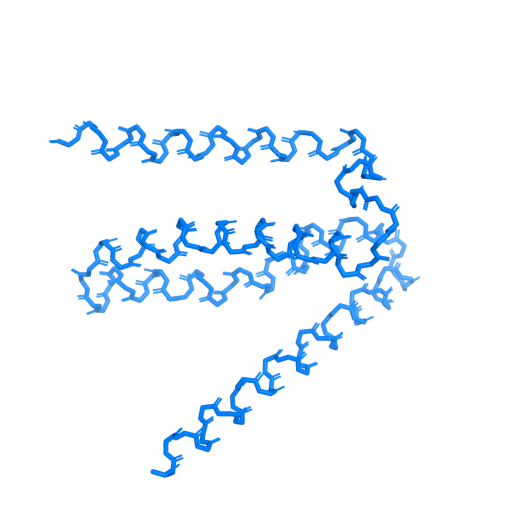
ATOM 615 O O . ILE A 1 81 ? -6.355 10.410 -0.525 1.00 88.69 81 ILE A O 1
ATOM 619 N N . MET A 1 82 ? -5.641 9.965 -2.610 1.00 88.75 82 MET A N 1
ATOM 620 C CA . MET A 1 82 ? -6.850 10.482 -3.260 1.00 88.75 82 MET A CA 1
ATOM 621 C C . MET A 1 82 ? -8.108 9.714 -2.853 1.00 88.75 82 MET A C 1
ATOM 623 O O . MET A 1 82 ? -9.145 10.338 -2.639 1.00 88.75 82 MET A O 1
ATOM 627 N N . PHE A 1 83 ? -8.040 8.389 -2.703 1.00 88.81 83 PHE A N 1
ATOM 628 C CA . PHE A 1 83 ? -9.183 7.611 -2.235 1.00 88.81 83 PHE A CA 1
ATOM 629 C C . PHE A 1 83 ? -9.596 7.994 -0.818 1.00 88.81 83 PHE A C 1
ATOM 631 O O . PHE A 1 83 ? -10.789 8.159 -0.578 1.00 88.81 83 PHE A O 1
ATOM 638 N N . ILE A 1 84 ? -8.649 8.206 0.099 1.00 87.94 84 ILE A N 1
ATOM 639 C CA . ILE A 1 84 ? -8.972 8.695 1.448 1.00 87.94 84 ILE A CA 1
ATOM 640 C C . ILE A 1 84 ? -9.636 10.076 1.371 1.00 87.94 84 ILE A C 1
ATOM 642 O O . ILE A 1 84 ? -10.677 10.281 1.988 1.00 87.94 84 ILE A O 1
ATOM 646 N N . ALA A 1 85 ? -9.100 10.996 0.566 1.00 87.06 85 ALA A N 1
ATOM 647 C CA . ALA A 1 85 ? -9.687 12.327 0.391 1.00 87.06 85 ALA A CA 1
ATOM 648 C C . ALA A 1 85 ? -11.103 12.281 -0.218 1.00 87.06 85 ALA A C 1
ATOM 650 O O . ALA A 1 85 ? -11.985 13.045 0.173 1.00 87.06 85 ALA A O 1
ATOM 651 N N . LEU A 1 86 ? -11.349 11.363 -1.156 1.00 89.31 86 LEU A N 1
ATOM 652 C CA . LEU A 1 86 ? -12.676 11.147 -1.726 1.00 89.31 86 LEU A CA 1
ATOM 653 C C . LEU A 1 86 ? -13.642 10.563 -0.687 1.00 89.31 86 LEU A C 1
ATOM 655 O O . LEU A 1 86 ? -14.798 10.976 -0.626 1.00 89.31 86 LEU A O 1
ATOM 659 N N . LEU A 1 87 ? -13.177 9.631 0.148 1.00 88.31 87 LEU A N 1
ATOM 660 C CA . LEU A 1 87 ? -13.969 9.081 1.247 1.00 88.31 87 LEU A CA 1
ATOM 661 C C . LEU A 1 87 ? -14.314 10.151 2.291 1.00 88.31 87 LEU A C 1
ATOM 663 O O . LEU A 1 87 ? -15.462 10.182 2.735 1.00 88.31 87 LEU A O 1
ATOM 667 N N . ASP A 1 88 ? -13.383 11.055 2.619 1.00 88.31 88 ASP A N 1
ATOM 668 C CA . ASP A 1 88 ? -13.635 12.225 3.478 1.00 88.31 88 ASP A CA 1
ATOM 669 C C . ASP A 1 88 ? -14.786 13.075 2.915 1.00 88.31 88 ASP A C 1
ATOM 671 O O . ASP A 1 88 ? -15.720 13.440 3.638 1.00 88.31 88 ASP A O 1
ATOM 675 N N . LEU A 1 89 ? -14.754 13.341 1.603 1.00 87.50 89 LEU A N 1
ATOM 676 C CA . LEU A 1 89 ? -15.770 14.136 0.914 1.00 87.50 89 LEU A CA 1
ATOM 677 C C . LEU A 1 89 ? -17.141 13.443 0.895 1.00 87.50 89 LEU A C 1
ATOM 679 O O . LEU A 1 89 ? -18.157 14.091 1.137 1.00 87.50 89 LEU A O 1
ATOM 683 N N . ILE A 1 90 ? -17.176 12.133 0.625 1.00 90.00 90 ILE A N 1
ATOM 684 C CA . ILE A 1 90 ? -18.420 11.349 0.555 1.00 90.00 90 ILE A CA 1
ATOM 685 C C . ILE A 1 90 ? -19.045 11.176 1.943 1.00 90.00 90 ILE A C 1
ATOM 687 O O . ILE A 1 90 ? -20.266 11.250 2.084 1.00 90.00 90 ILE A O 1
ATOM 691 N N . GLN A 1 91 ? -18.234 10.923 2.973 1.00 86.19 91 GLN A N 1
ATOM 692 C CA . GLN A 1 91 ? -18.739 10.701 4.325 1.00 86.19 91 GLN A CA 1
ATOM 693 C C . GLN A 1 91 ? -19.287 11.993 4.950 1.00 86.19 91 GLN A C 1
ATOM 695 O O . GLN A 1 91 ? -20.217 11.929 5.756 1.00 86.19 91 GLN A O 1
ATOM 700 N N . GLY A 1 92 ? -18.711 13.153 4.610 1.00 79.00 92 GLY A N 1
ATOM 701 C CA . GLY A 1 92 ? -19.178 14.464 5.072 1.00 79.00 92 GLY A CA 1
ATOM 702 C C . GLY A 1 92 ? -19.014 14.710 6.579 1.00 79.00 92 GLY A C 1
ATOM 703 O O . GLY A 1 92 ? -19.619 15.633 7.119 1.00 79.00 92 GLY A O 1
ATOM 704 N N . ARG A 1 93 ? -18.219 13.888 7.280 1.00 74.75 93 ARG A N 1
ATOM 705 C CA . ARG A 1 93 ? -18.024 13.935 8.746 1.00 74.75 93 ARG A CA 1
ATOM 706 C C . ARG A 1 93 ? -16.713 14.608 9.181 1.00 74.75 93 ARG A C 1
ATOM 708 O O . ARG A 1 93 ? -16.335 14.502 10.344 1.00 74.75 93 ARG A O 1
ATOM 715 N N . GLY A 1 94 ? -16.044 15.319 8.273 1.00 74.44 94 GLY A N 1
ATOM 716 C CA . GLY A 1 94 ? -14.704 15.880 8.484 1.00 74.44 94 GLY A CA 1
ATOM 717 C C . GLY A 1 94 ? -13.600 14.932 8.008 1.00 74.44 94 GLY A C 1
ATOM 718 O O . GLY A 1 94 ? -13.891 13.887 7.435 1.00 74.44 94 GLY A O 1
ATOM 719 N N . SER A 1 95 ? -12.332 15.307 8.208 1.00 79.81 95 SER A N 1
ATOM 720 C CA . SER A 1 95 ? -11.219 14.509 7.683 1.00 79.81 95 SER A CA 1
ATOM 721 C C . SER A 1 95 ? -10.960 13.254 8.517 1.00 79.81 95 SER A C 1
ATOM 723 O O . SER A 1 95 ? -10.680 13.345 9.721 1.00 79.81 95 SER A O 1
ATOM 725 N N . LEU A 1 96 ? -10.976 12.083 7.873 1.00 79.00 96 LEU A N 1
ATOM 726 C CA . LEU A 1 96 ? -10.594 10.812 8.485 1.00 79.00 96 LEU A CA 1
ATOM 727 C C . LEU A 1 96 ? -9.179 10.904 9.051 1.00 79.00 96 LEU A C 1
ATOM 729 O O . LEU A 1 96 ? -8.947 10.433 10.160 1.00 79.00 96 LEU A O 1
ATOM 733 N N . LEU A 1 97 ? -8.264 11.594 8.360 1.00 77.44 97 LEU A N 1
ATOM 734 C CA . LEU A 1 97 ? -6.877 11.774 8.797 1.00 77.44 97 LEU A CA 1
ATOM 735 C C . LEU A 1 97 ? -6.756 12.544 10.120 1.00 77.44 97 LEU A C 1
ATOM 737 O O . LEU A 1 97 ? -5.852 12.258 10.902 1.00 77.44 97 LEU A O 1
ATOM 741 N N . HIS A 1 98 ? -7.686 13.456 10.417 1.00 77.94 98 HIS A N 1
ATOM 742 C CA . HIS A 1 98 ? -7.728 14.167 11.701 1.00 77.94 98 HIS A CA 1
ATOM 743 C C . HIS A 1 98 ? -8.228 13.276 12.853 1.00 77.94 98 HIS A C 1
ATOM 745 O O . HIS A 1 98 ? -7.965 13.539 14.024 1.00 77.94 98 HIS A O 1
ATOM 751 N N . THR A 1 99 ? -8.954 12.204 12.535 1.00 75.06 99 THR A N 1
ATOM 752 C CA . THR A 1 99 ? -9.507 11.266 13.527 1.00 75.06 99 THR A CA 1
ATOM 753 C C . THR A 1 99 ? -8.499 10.173 13.913 1.00 75.06 99 THR A C 1
ATOM 755 O O . THR A 1 99 ? -8.686 9.454 14.897 1.00 75.06 99 THR A O 1
ATOM 758 N N . ILE A 1 100 ? -7.402 10.040 13.160 1.00 78.12 100 ILE A N 1
ATOM 759 C CA . ILE A 1 100 ? -6.371 9.028 13.393 1.00 78.12 100 ILE A CA 1
ATOM 760 C C . ILE A 1 100 ? -5.492 9.425 14.589 1.00 78.12 100 ILE A C 1
ATOM 762 O O . ILE A 1 100 ? -5.088 10.573 14.752 1.00 78.12 100 ILE A O 1
ATOM 766 N N . LYS A 1 101 ? -5.153 8.443 15.434 1.00 75.38 101 LYS A N 1
ATOM 767 C CA . LYS A 1 101 ? -4.260 8.647 16.584 1.00 75.38 101 LYS A CA 1
ATOM 768 C C . LYS A 1 101 ? -2.866 9.098 16.137 1.00 75.38 101 LYS A C 1
ATOM 770 O O . LYS A 1 101 ? -2.299 8.557 15.189 1.00 75.38 101 LYS A O 1
ATOM 775 N N . THR A 1 102 ? -2.239 9.954 16.940 1.00 74.12 102 THR A N 1
ATOM 776 C CA . THR A 1 102 ? -0.866 10.469 16.766 1.00 74.12 102 THR A CA 1
ATOM 777 C C . THR A 1 102 ? 0.190 9.369 16.595 1.00 74.12 102 THR A C 1
ATOM 779 O O . THR A 1 102 ? 1.224 9.586 15.973 1.00 74.12 102 THR A O 1
ATOM 782 N N . SER A 1 103 ? -0.095 8.152 17.075 1.00 69.81 103 SER A N 1
ATOM 783 C CA . SER A 1 103 ? 0.737 6.960 16.865 1.00 69.81 103 SER A CA 1
ATOM 784 C C . SER A 1 103 ? 1.010 6.644 15.389 1.00 69.81 103 SER A C 1
ATOM 786 O O . SER A 1 103 ? 1.966 5.924 15.109 1.00 69.81 103 SER A O 1
ATOM 788 N N . HIS A 1 104 ? 0.205 7.151 14.450 1.00 74.38 104 HIS A N 1
ATOM 789 C CA . HIS A 1 104 ? 0.410 6.921 13.020 1.00 74.38 104 HIS A CA 1
ATOM 790 C C . HIS A 1 104 ? 1.342 7.934 12.340 1.00 74.38 104 HIS A C 1
ATOM 792 O O . HIS A 1 104 ? 1.778 7.687 11.215 1.00 74.38 104 HIS A O 1
ATOM 798 N N . ILE A 1 105 ? 1.716 9.023 13.027 1.00 81.50 105 ILE A N 1
ATOM 799 C CA . ILE A 1 105 ? 2.657 10.025 12.500 1.00 81.50 105 ILE A CA 1
ATOM 800 C C . ILE A 1 105 ? 4.013 9.388 12.183 1.00 81.50 105 ILE A C 1
ATOM 802 O O . ILE A 1 105 ? 4.626 9.741 11.181 1.00 81.50 105 ILE A O 1
ATOM 806 N N . LEU A 1 106 ? 4.455 8.409 12.982 1.00 78.94 106 LEU A N 1
ATOM 807 C CA . LEU A 1 106 ? 5.709 7.692 12.739 1.00 78.94 106 LEU A CA 1
ATOM 808 C C . LEU A 1 106 ? 5.707 6.996 11.367 1.00 78.94 106 LEU A C 1
ATOM 810 O O . LEU A 1 106 ? 6.651 7.146 10.597 1.00 78.94 106 LEU A O 1
ATOM 814 N N . TYR A 1 107 ? 4.630 6.280 11.034 1.00 77.56 107 TYR A N 1
ATOM 815 C CA . TYR A 1 107 ? 4.514 5.573 9.755 1.00 77.56 107 TYR A CA 1
ATOM 816 C C . TYR A 1 107 ? 4.401 6.544 8.578 1.00 77.56 107 TYR A C 1
ATOM 818 O O . TYR A 1 107 ? 5.055 6.344 7.557 1.00 77.56 107 TYR A O 1
ATOM 826 N N . GLY A 1 108 ? 3.630 7.626 8.740 1.00 82.62 108 GLY A N 1
ATOM 827 C CA . GLY A 1 108 ? 3.548 8.690 7.738 1.00 82.62 108 GLY A CA 1
ATOM 828 C C . GLY A 1 108 ? 4.905 9.353 7.485 1.00 82.62 108 GLY A C 1
ATOM 829 O O . GLY A 1 108 ? 5.309 9.516 6.337 1.00 82.62 108 GLY A O 1
ATOM 830 N N . GLY A 1 109 ? 5.650 9.662 8.550 1.00 85.88 109 GLY A N 1
ATOM 831 C CA . GLY A 1 109 ? 6.990 10.246 8.469 1.00 85.88 109 GLY A CA 1
ATOM 832 C C . GLY A 1 109 ? 7.999 9.331 7.773 1.00 85.88 109 GLY A C 1
ATOM 833 O O . GLY A 1 109 ? 8.725 9.784 6.890 1.00 85.88 109 GLY A O 1
ATOM 834 N N . LEU A 1 110 ? 8.003 8.036 8.103 1.00 85.75 110 LEU A N 1
ATOM 835 C CA . LEU A 1 110 ? 8.833 7.045 7.407 1.00 85.75 110 LEU A CA 1
ATOM 836 C C . LEU A 1 110 ? 8.492 6.966 5.911 1.00 85.75 110 LEU A C 1
ATOM 838 O O . LEU A 1 110 ? 9.401 6.914 5.083 1.00 85.75 110 LEU A O 1
ATOM 842 N N . GLY A 1 111 ? 7.203 7.025 5.559 1.00 86.62 111 GLY A N 1
ATOM 843 C CA . GLY A 1 111 ? 6.756 7.071 4.165 1.00 86.62 111 GLY A CA 1
ATOM 844 C C . GLY A 1 111 ? 7.280 8.297 3.410 1.00 86.62 111 GLY A C 1
ATOM 845 O O . GLY A 1 111 ? 7.773 8.165 2.290 1.00 86.62 111 GLY A O 1
ATOM 846 N N . ILE A 1 112 ? 7.250 9.478 4.037 1.00 89.06 112 ILE A N 1
ATOM 847 C CA . ILE A 1 112 ? 7.794 10.717 3.454 1.00 89.06 112 ILE A CA 1
ATOM 848 C C . ILE A 1 112 ? 9.301 10.586 3.202 1.00 89.06 112 ILE A C 1
ATOM 850 O O . ILE A 1 112 ? 9.770 10.937 2.120 1.00 89.06 112 ILE A O 1
ATOM 854 N N . ILE A 1 113 ? 10.056 10.053 4.167 1.00 91.94 113 ILE A N 1
ATOM 855 C CA . ILE A 1 113 ? 11.508 9.860 4.026 1.00 91.94 113 ILE A CA 1
ATOM 856 C C . ILE A 1 113 ? 11.816 8.901 2.871 1.00 91.94 113 ILE A C 1
ATOM 858 O O . ILE A 1 113 ? 12.658 9.211 2.028 1.00 91.94 113 ILE A O 1
ATOM 862 N N . ALA A 1 114 ? 11.116 7.768 2.790 1.00 88.94 114 ALA A N 1
ATOM 863 C CA . ALA A 1 114 ? 11.306 6.801 1.711 1.00 88.94 114 ALA A CA 1
ATOM 864 C C . ALA A 1 114 ? 11.029 7.421 0.328 1.00 88.94 114 ALA A C 1
ATOM 866 O O . ALA A 1 114 ? 11.810 7.230 -0.605 1.00 88.94 114 ALA A O 1
ATOM 867 N N . MET A 1 115 ? 9.967 8.223 0.213 1.00 89.12 115 MET A N 1
ATOM 868 C CA . MET A 1 115 ? 9.620 8.932 -1.025 1.00 89.12 115 MET A CA 1
ATOM 869 C C . MET A 1 115 ? 10.641 10.006 -1.400 1.00 89.12 115 MET A C 1
ATOM 871 O O . MET A 1 115 ? 10.971 10.159 -2.580 1.00 89.12 115 MET A O 1
ATOM 875 N N . ALA A 1 116 ? 11.176 10.725 -0.41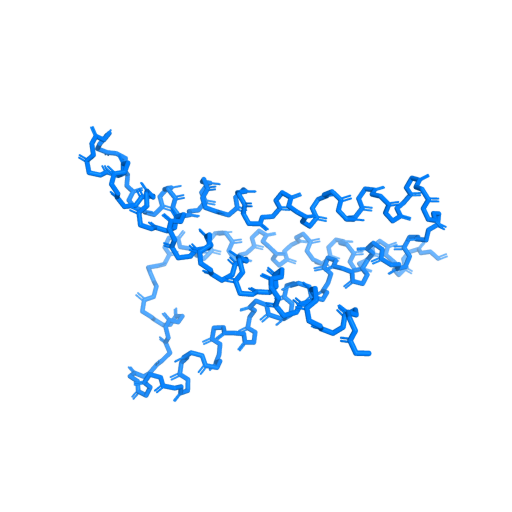1 1.00 90.56 116 ALA A N 1
ATOM 876 C CA . ALA A 1 116 ? 12.231 11.706 -0.628 1.00 90.56 116 ALA A CA 1
ATOM 877 C C . ALA A 1 116 ? 13.505 11.039 -1.166 1.00 90.56 116 ALA A C 1
ATOM 879 O O . ALA A 1 116 ? 14.064 11.511 -2.154 1.00 90.56 116 ALA A O 1
ATOM 880 N N . ILE A 1 117 ? 13.917 9.909 -0.578 1.00 91.81 117 ILE A N 1
ATOM 881 C CA . ILE A 1 117 ? 15.068 9.126 -1.052 1.00 91.81 117 ILE A CA 1
ATOM 882 C C . ILE A 1 117 ? 14.830 8.646 -2.485 1.00 91.81 117 ILE A C 1
ATOM 884 O O . ILE A 1 117 ? 15.679 8.875 -3.342 1.00 91.81 117 ILE A O 1
ATOM 888 N N . ALA A 1 118 ? 13.670 8.044 -2.767 1.00 88.25 118 ALA A N 1
ATOM 889 C CA . ALA A 1 118 ? 13.348 7.537 -4.101 1.00 88.25 118 ALA A CA 1
ATOM 890 C C . ALA A 1 118 ? 13.395 8.642 -5.169 1.00 88.25 118 ALA A C 1
ATOM 892 O O . ALA A 1 118 ? 13.983 8.457 -6.233 1.00 88.25 118 ALA A O 1
ATOM 893 N N . THR A 1 119 ? 12.829 9.813 -4.867 1.00 88.56 119 THR A N 1
ATOM 894 C CA . THR A 1 119 ? 12.835 10.965 -5.782 1.00 88.56 119 THR A CA 1
ATOM 895 C C . THR A 1 119 ? 14.249 11.510 -5.977 1.00 88.56 119 THR A C 1
ATOM 897 O O . THR A 1 119 ? 14.668 11.767 -7.104 1.00 88.56 119 THR A O 1
ATOM 900 N N . PHE A 1 120 ? 15.020 11.637 -4.895 1.00 91.62 120 PHE A N 1
ATOM 901 C CA . PHE A 1 120 ? 16.402 12.106 -4.952 1.00 91.62 120 PHE A CA 1
ATOM 902 C C . PHE A 1 120 ? 17.299 11.164 -5.766 1.00 91.62 120 PHE A C 1
ATOM 904 O O . PHE A 1 120 ? 18.114 11.625 -6.561 1.00 91.62 120 PHE A O 1
ATOM 911 N N . SER A 1 121 ? 17.105 9.848 -5.645 1.00 88.69 121 SER A N 1
ATOM 912 C CA . SER A 1 121 ? 17.817 8.858 -6.461 1.00 88.69 121 SER A CA 1
ATOM 913 C C . SER A 1 121 ? 17.545 9.007 -7.960 1.00 88.69 121 SER A C 1
ATOM 915 O O . SER A 1 121 ? 18.447 8.754 -8.752 1.00 88.69 121 SER A O 1
ATOM 917 N N . ILE A 1 122 ? 16.345 9.440 -8.361 1.00 87.56 122 ILE A N 1
ATOM 918 C CA . ILE A 1 122 ? 16.030 9.727 -9.771 1.00 87.56 122 ILE A CA 1
ATOM 919 C C . ILE A 1 122 ? 16.769 10.984 -10.247 1.00 87.56 122 ILE A C 1
ATOM 921 O O . ILE A 1 122 ? 17.258 11.011 -11.372 1.00 87.56 122 ILE A O 1
ATOM 925 N N . MET A 1 123 ? 16.876 12.009 -9.394 1.00 87.00 123 MET A N 1
ATOM 926 C CA . MET A 1 123 ? 17.566 13.265 -9.720 1.00 87.00 123 MET A CA 1
ATOM 927 C C . MET A 1 123 ? 19.090 13.132 -9.810 1.00 87.00 123 MET A C 1
ATOM 929 O O . MET A 1 123 ? 19.728 13.949 -10.463 1.00 87.00 123 MET A O 1
ATOM 933 N N . LEU A 1 124 ? 19.674 12.145 -9.126 1.00 86.12 124 LEU A N 1
ATOM 934 C CA . LEU A 1 124 ? 21.116 11.869 -9.137 1.00 86.12 124 LEU A CA 1
ATOM 935 C C . LEU A 1 124 ? 21.599 11.114 -10.388 1.00 86.12 124 LEU A C 1
ATOM 937 O O . LEU A 1 124 ? 22.783 10.782 -10.472 1.00 86.12 124 LEU A O 1
ATOM 941 N N . ARG A 1 125 ? 20.698 10.812 -11.323 1.00 58.72 125 ARG A N 1
ATOM 942 C CA . ARG A 1 125 ? 21.020 10.213 -12.618 1.00 58.72 125 ARG A CA 1
ATOM 943 C C . ARG A 1 125 ? 21.439 11.279 -13.626 1.00 58.72 125 ARG A C 1
ATOM 945 O O . ARG A 1 125 ? 22.362 10.971 -14.409 1.00 58.72 125 ARG A O 1
#